Protein AF-A0A2N2FD48-F1 (afdb_monomer_lite)

Structure (mmCIF, N/CA/C/O backbone):
data_AF-A0A2N2FD48-F1
#
_entry.id   AF-A0A2N2FD48-F1
#
loop_
_atom_site.group_PDB
_atom_site.id
_atom_site.type_symbol
_atom_site.label_atom_id
_atom_site.label_alt_id
_atom_site.label_comp_id
_atom_site.label_asym_id
_atom_site.label_entity_id
_atom_site.label_seq_id
_atom_site.pdbx_PDB_ins_code
_atom_site.Cartn_x
_atom_site.Cartn_y
_atom_site.Cartn_z
_atom_site.occupancy
_atom_site.B_iso_or_equiv
_atom_site.auth_seq_id
_atom_site.auth_comp_id
_atom_site.auth_asym_id
_atom_site.auth_atom_id
_atom_site.pdbx_PDB_model_num
ATOM 1 N N . MET A 1 1 ? -10.242 21.743 5.418 1.00 64.94 1 MET A N 1
ATOM 2 C CA . MET A 1 1 ? -9.422 20.655 4.833 1.00 64.94 1 MET A CA 1
ATOM 3 C C . MET A 1 1 ? -8.386 20.174 5.841 1.00 64.94 1 MET A C 1
ATOM 5 O O . MET A 1 1 ? -8.423 18.997 6.150 1.00 64.94 1 MET A O 1
ATOM 9 N N . ALA A 1 2 ? -7.560 21.060 6.417 1.00 71.31 2 ALA A N 1
ATOM 10 C CA . ALA A 1 2 ? -6.633 20.703 7.502 1.00 71.31 2 ALA A CA 1
ATOM 11 C C . ALA A 1 2 ? -7.343 20.111 8.740 1.00 71.31 2 ALA A C 1
ATOM 13 O O . ALA A 1 2 ? -7.027 19.000 9.132 1.00 71.31 2 ALA A O 1
ATOM 14 N N . GLU A 1 3 ? -8.396 20.767 9.244 1.00 75.38 3 GLU A N 1
ATOM 15 C CA . GLU A 1 3 ? -9.153 20.295 10.425 1.00 75.38 3 GLU A CA 1
ATOM 16 C C . GLU A 1 3 ? -9.745 18.884 10.258 1.00 75.38 3 GLU A C 1
ATOM 18 O O . GLU A 1 3 ? -9.770 18.104 11.202 1.00 75.38 3 GLU A O 1
ATOM 23 N N . VAL A 1 4 ? -10.175 18.531 9.041 1.00 80.44 4 VAL A N 1
ATOM 24 C CA . VAL A 1 4 ? -10.718 17.196 8.736 1.00 80.44 4 VAL A CA 1
ATOM 25 C C . VAL A 1 4 ? -9.610 16.143 8.766 1.00 80.44 4 VAL A C 1
ATOM 27 O O . VAL A 1 4 ? -9.827 15.037 9.239 1.00 80.44 4 VAL A O 1
ATOM 30 N N . ILE A 1 5 ? -8.414 16.472 8.271 1.00 82.50 5 ILE A N 1
ATOM 31 C CA . ILE A 1 5 ? -7.270 15.553 8.294 1.00 82.50 5 ILE A CA 1
ATOM 32 C C . ILE A 1 5 ? -6.803 15.323 9.737 1.00 82.50 5 ILE A C 1
ATOM 34 O O . ILE A 1 5 ? -6.589 14.175 10.122 1.00 82.50 5 ILE A O 1
ATOM 38 N N . ASP A 1 6 ? -6.724 16.383 10.542 1.00 86.50 6 ASP A N 1
ATOM 39 C CA . ASP A 1 6 ? -6.329 16.292 11.953 1.00 86.50 6 ASP A CA 1
ATOM 40 C C . ASP A 1 6 ? -7.308 15.432 12.769 1.00 86.50 6 ASP A C 1
ATOM 42 O O . ASP A 1 6 ? -6.893 14.648 13.629 1.00 86.50 6 ASP A O 1
ATOM 46 N N . GLU A 1 7 ? -8.607 15.525 12.472 1.00 88.81 7 GLU A N 1
ATOM 47 C CA . GLU A 1 7 ? -9.637 14.686 13.088 1.00 88.81 7 GLU A CA 1
ATOM 48 C C . GLU A 1 7 ? -9.461 13.204 12.722 1.00 88.81 7 GLU A C 1
ATOM 50 O O . GLU A 1 7 ? -9.471 12.350 13.610 1.00 88.81 7 GLU A O 1
ATOM 55 N N . LEU A 1 8 ? -9.227 12.892 11.441 1.00 88.44 8 LEU A N 1
ATOM 56 C CA . LEU A 1 8 ? -8.998 11.514 10.983 1.00 88.44 8 LEU A CA 1
ATOM 57 C C . LEU A 1 8 ? -7.747 10.889 11.617 1.00 88.44 8 LEU A C 1
ATOM 59 O O . LEU A 1 8 ? -7.757 9.707 11.967 1.00 88.44 8 LEU A O 1
ATOM 63 N N . ILE A 1 9 ? -6.678 11.671 11.782 1.00 88.50 9 ILE A N 1
ATOM 64 C CA . ILE A 1 9 ? -5.443 11.219 12.439 1.00 88.50 9 ILE A CA 1
ATOM 65 C C . ILE A 1 9 ? -5.705 10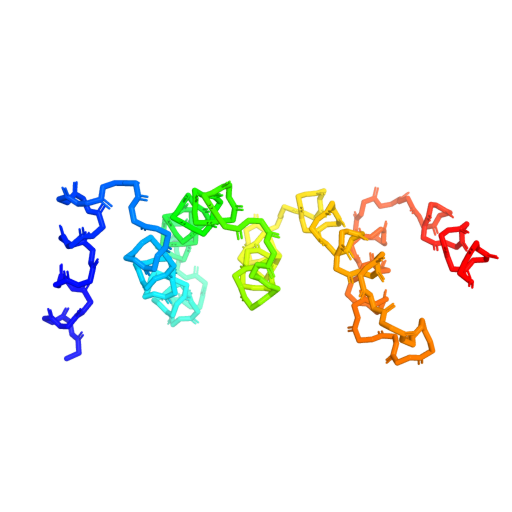.958 13.924 1.00 88.50 9 ILE A C 1
ATOM 67 O O . ILE A 1 9 ? -5.397 9.874 14.423 1.00 88.50 9 ILE A O 1
ATOM 71 N N . SER A 1 10 ? -6.341 11.913 14.609 1.00 91.69 10 SER A N 1
ATOM 72 C CA . SER A 1 10 ? -6.682 11.794 16.033 1.00 91.69 10 SER A CA 1
ATOM 73 C C . SER A 1 10 ? -7.552 10.568 16.313 1.00 91.69 10 SER A C 1
ATOM 75 O O . SER A 1 10 ? -7.392 9.900 17.335 1.00 91.69 10 SER A O 1
ATOM 77 N N . GLU A 1 11 ? -8.477 10.255 15.408 1.00 91.38 11 GLU A N 1
ATOM 78 C CA . GLU A 1 11 ? -9.349 9.091 15.531 1.00 91.38 11 GLU A CA 1
ATOM 79 C C . GLU A 1 11 ? -8.567 7.774 15.431 1.00 91.38 11 GLU A C 1
ATOM 81 O O . GLU A 1 11 ? -8.754 6.876 16.252 1.00 91.38 11 GLU A O 1
ATOM 86 N N . ALA A 1 12 ? -7.621 7.674 14.494 1.00 91.62 12 ALA A N 1
ATOM 87 C CA . ALA A 1 12 ? -6.753 6.503 14.370 1.00 91.62 12 ALA A CA 1
ATOM 88 C C . ALA A 1 12 ? -5.813 6.311 15.578 1.00 91.62 12 ALA A C 1
ATOM 90 O O . ALA A 1 12 ? -5.437 5.178 15.888 1.00 91.62 12 ALA A O 1
ATOM 91 N N . GLU A 1 13 ? -5.425 7.391 16.260 1.00 91.12 13 GLU A N 1
ATOM 92 C CA . GLU A 1 13 ? -4.631 7.329 17.495 1.00 91.12 13 GLU A CA 1
ATOM 93 C C . GLU A 1 13 ? -5.455 6.859 18.696 1.00 91.12 13 GLU A C 1
ATOM 95 O O . GLU A 1 13 ? -4.972 6.060 19.502 1.00 91.12 13 GLU A O 1
ATOM 100 N N . ARG A 1 14 ? -6.710 7.313 18.805 1.00 95.19 14 ARG A N 1
ATOM 101 C CA . ARG A 1 14 ? -7.637 6.881 19.865 1.00 95.19 14 ARG A CA 1
ATOM 102 C C . ARG A 1 14 ? -8.089 5.437 19.683 1.00 95.19 14 ARG A C 1
ATOM 104 O O . ARG A 1 14 ? -8.249 4.727 20.673 1.00 95.19 14 ARG A O 1
ATOM 111 N N . ASN A 1 15 ? -8.262 5.009 18.433 1.00 94.25 15 ASN A N 1
ATOM 112 C CA . ASN A 1 15 ? -8.763 3.689 18.064 1.00 94.25 15 ASN A CA 1
ATOM 113 C C . ASN A 1 15 ? -7.734 2.922 17.215 1.00 94.25 15 ASN A C 1
ATOM 115 O O . ASN A 1 15 ? -7.953 2.661 16.030 1.00 94.25 15 ASN A O 1
ATOM 119 N N . PRO A 1 16 ? -6.595 2.512 17.808 1.00 91.69 16 PRO A N 1
ATOM 120 C CA . PRO A 1 16 ? -5.467 1.970 17.059 1.00 91.69 16 PRO A CA 1
ATOM 121 C C . PRO A 1 16 ? -5.747 0.631 16.366 1.00 91.69 16 PRO A C 1
ATOM 123 O O . PRO A 1 16 ? -4.992 0.269 15.462 1.00 91.69 16 PRO A O 1
ATOM 126 N N . THR A 1 17 ? -6.787 -0.091 16.791 1.00 96.00 17 THR A N 1
ATOM 127 C CA . THR A 1 17 ? -7.219 -1.393 16.261 1.00 96.00 17 THR A CA 1
ATOM 128 C C . THR A 1 17 ? -8.409 -1.295 15.304 1.00 96.00 17 THR A C 1
ATOM 130 O O . THR A 1 17 ? -8.873 -2.323 14.813 1.00 96.00 17 THR A O 1
ATOM 133 N N . ASP A 1 18 ? -8.916 -0.092 15.022 1.00 97.56 18 ASP A N 1
ATOM 134 C CA . ASP A 1 18 ? -9.956 0.106 14.014 1.00 97.56 18 ASP A CA 1
ATOM 135 C C . ASP A 1 18 ? -9.318 0.219 12.621 1.00 97.56 18 ASP A C 1
ATOM 137 O O . ASP A 1 18 ? -8.681 1.219 12.274 1.00 97.56 18 ASP A O 1
ATOM 141 N N . ALA A 1 19 ? -9.517 -0.815 11.799 1.00 97.19 19 ALA A N 1
ATOM 142 C CA . ALA A 1 19 ? -9.012 -0.868 10.430 1.00 97.19 19 ALA A CA 1
ATOM 143 C C . ALA A 1 19 ? -9.496 0.317 9.577 1.00 97.19 19 ALA A C 1
ATOM 145 O O . ALA A 1 19 ? -8.743 0.834 8.751 1.00 97.19 19 ALA A O 1
ATOM 146 N N . LYS A 1 20 ? -10.738 0.775 9.778 1.00 97.12 20 LYS A N 1
ATOM 147 C CA . LYS A 1 20 ? -11.322 1.879 9.011 1.00 97.12 20 LYS A CA 1
ATOM 148 C C . LYS A 1 20 ? -10.685 3.208 9.397 1.00 97.12 20 LYS A C 1
ATOM 150 O O . LYS A 1 20 ? -10.307 3.963 8.502 1.00 97.12 20 LYS A O 1
ATOM 155 N N . ALA A 1 21 ? -10.529 3.476 10.694 1.00 96.56 21 ALA A N 1
ATOM 156 C CA . ALA A 1 21 ? -9.860 4.687 11.172 1.00 96.56 21 ALA A CA 1
ATOM 157 C C . ALA A 1 21 ? -8.407 4.738 10.672 1.00 96.56 21 ALA A C 1
ATOM 159 O O . ALA A 1 21 ? -7.962 5.744 10.115 1.00 96.56 21 ALA A O 1
ATOM 160 N N . ARG A 1 22 ? -7.690 3.608 10.761 1.00 97.75 22 ARG A N 1
ATOM 161 C CA . ARG A 1 22 ? -6.331 3.458 10.219 1.00 97.75 22 ARG A CA 1
ATOM 162 C C . ARG A 1 22 ? -6.274 3.725 8.718 1.00 97.75 22 ARG A C 1
ATOM 164 O O . ARG A 1 22 ? -5.457 4.535 8.286 1.00 97.75 22 ARG A O 1
ATOM 171 N N . LYS A 1 23 ? -7.181 3.129 7.939 1.00 97.94 23 LYS A N 1
ATOM 172 C CA . LYS A 1 23 ? -7.292 3.375 6.496 1.00 97.94 23 LYS A CA 1
ATOM 173 C C . LYS A 1 23 ? -7.493 4.859 6.198 1.00 97.94 23 LYS A C 1
ATOM 175 O O . LYS A 1 23 ? -6.795 5.408 5.354 1.00 97.94 23 LYS A O 1
ATOM 180 N N . GLN A 1 24 ? -8.420 5.523 6.886 1.00 96.94 24 GLN A N 1
ATOM 181 C CA . GLN A 1 24 ? -8.722 6.937 6.646 1.00 96.94 24 GLN A CA 1
ATOM 182 C C . GLN A 1 24 ? -7.533 7.853 6.955 1.00 96.94 24 GLN A C 1
ATOM 184 O O . GLN A 1 24 ? -7.213 8.714 6.136 1.00 96.94 24 GLN A O 1
ATOM 189 N N . ALA A 1 25 ? -6.843 7.637 8.079 1.00 97.25 25 ALA A N 1
ATOM 190 C CA . ALA A 1 25 ? -5.625 8.377 8.409 1.00 97.25 25 ALA A CA 1
ATOM 191 C C . ALA A 1 25 ? -4.517 8.143 7.368 1.00 97.25 25 ALA A C 1
ATOM 193 O O . ALA A 1 25 ? -3.897 9.093 6.889 1.00 97.25 25 ALA A O 1
ATOM 194 N N . GLY A 1 26 ? -4.316 6.890 6.953 1.00 97.62 26 GLY A N 1
ATOM 195 C CA . GLY A 1 26 ? -3.350 6.537 5.915 1.00 97.62 26 GLY A CA 1
ATOM 196 C C . GLY A 1 26 ? -3.639 7.218 4.576 1.00 97.62 26 GLY A C 1
ATOM 197 O O . GLY A 1 26 ? -2.748 7.812 3.971 1.00 97.62 26 GLY A O 1
ATOM 198 N N . MET A 1 27 ? -4.905 7.230 4.156 1.00 97.62 27 MET A N 1
ATOM 199 C CA . MET A 1 27 ? -5.347 7.933 2.948 1.00 97.62 27 MET A CA 1
ATOM 200 C C . MET A 1 27 ? -5.163 9.451 3.043 1.00 97.62 27 MET A C 1
ATOM 202 O O . MET A 1 27 ? -4.781 10.083 2.056 1.00 97.62 27 MET A O 1
ATOM 206 N N . ALA A 1 28 ? -5.397 10.044 4.216 1.00 96.12 28 ALA A N 1
ATOM 207 C CA . ALA A 1 28 ? -5.180 11.470 4.437 1.00 96.12 28 ALA A CA 1
ATOM 208 C C . ALA A 1 28 ? -3.695 11.845 4.295 1.00 96.12 28 ALA A C 1
ATOM 210 O O . ALA A 1 28 ? -3.358 12.796 3.588 1.00 96.12 28 ALA A O 1
ATOM 211 N N . TYR A 1 29 ? -2.796 11.059 4.891 1.00 97.00 29 TYR A N 1
ATOM 212 C CA . TYR A 1 29 ? -1.357 11.257 4.726 1.00 97.00 29 TYR A CA 1
ATOM 213 C C . TYR A 1 29 ? -0.886 11.016 3.290 1.00 97.00 29 TYR A C 1
ATOM 215 O O . TYR A 1 29 ? -0.057 11.777 2.792 1.00 97.00 29 TYR A O 1
ATOM 223 N N . LEU A 1 30 ? -1.434 10.016 2.594 1.00 96.69 30 LEU A N 1
ATOM 224 C CA . LEU A 1 30 ? -1.095 9.752 1.194 1.00 96.69 30 LEU A CA 1
ATOM 225 C C . LEU A 1 30 ? -1.494 10.930 0.301 1.00 96.69 30 LEU A C 1
ATOM 227 O O . LEU A 1 30 ? -0.721 11.348 -0.561 1.00 96.69 30 LEU A O 1
ATOM 231 N N . PHE A 1 31 ? -2.674 11.505 0.536 1.00 95.19 31 PHE A N 1
ATOM 232 C CA . PHE A 1 31 ? -3.115 12.719 -0.144 1.00 95.19 31 PHE A CA 1
ATOM 233 C C . PHE A 1 31 ? -2.134 13.878 0.076 1.00 95.19 31 PHE A C 1
ATOM 235 O O . PHE A 1 31 ? -1.700 14.494 -0.898 1.00 95.19 31 PHE A O 1
ATOM 242 N N . LEU A 1 32 ? -1.726 14.132 1.325 1.00 94.75 32 LEU A N 1
ATOM 243 C CA . LEU A 1 32 ? -0.731 15.163 1.634 1.00 94.75 32 LEU A CA 1
ATOM 244 C C . LEU A 1 32 ? 0.603 14.887 0.935 1.00 94.75 32 LEU A C 1
ATOM 246 O O . LEU A 1 32 ? 1.168 15.789 0.323 1.00 94.75 32 LEU A O 1
ATOM 250 N N . ALA A 1 33 ? 1.084 13.643 0.960 1.00 95.19 33 ALA A N 1
ATOM 251 C CA . ALA A 1 33 ? 2.337 13.260 0.320 1.00 95.19 33 ALA A CA 1
ATOM 252 C C . ALA A 1 33 ? 2.330 13.559 -1.189 1.00 95.19 33 ALA A C 1
ATOM 254 O O . ALA A 1 33 ? 3.308 14.094 -1.711 1.00 95.19 33 ALA A O 1
ATOM 255 N N . ARG A 1 34 ? 1.216 13.292 -1.885 1.00 94.38 34 ARG A N 1
ATOM 256 C CA . ARG A 1 34 ? 1.068 13.592 -3.322 1.00 94.38 34 ARG A CA 1
ATOM 257 C C . ARG A 1 34 ? 1.092 15.087 -3.634 1.00 94.38 34 ARG A C 1
ATOM 259 O O . ARG A 1 34 ? 1.538 15.466 -4.710 1.00 94.38 34 ARG A O 1
ATOM 266 N N . GLN A 1 35 ? 0.637 15.932 -2.710 1.00 94.94 35 GLN A N 1
ATOM 267 C CA . GLN A 1 35 ? 0.662 17.388 -2.886 1.00 94.94 35 GLN A CA 1
ATOM 268 C C . GLN A 1 35 ? 2.050 18.002 -2.697 1.00 94.94 35 GLN A C 1
ATOM 270 O O . GLN A 1 35 ? 2.258 19.156 -3.059 1.00 94.94 35 GLN A O 1
ATOM 275 N N . MET A 1 36 ? 2.991 17.267 -2.103 1.00 90.44 36 MET A N 1
ATOM 276 C CA . MET A 1 36 ? 4.291 17.814 -1.724 1.00 90.44 36 MET A CA 1
ATOM 277 C C . MET A 1 36 ? 5.317 17.851 -2.864 1.00 90.44 36 MET A C 1
ATOM 279 O O . MET A 1 36 ? 6.417 18.331 -2.618 1.00 90.44 36 MET A O 1
ATOM 283 N N . GLU A 1 37 ? 4.995 17.398 -4.085 1.00 86.88 37 GLU A N 1
ATOM 284 C CA . GLU A 1 37 ? 5.939 17.326 -5.221 1.00 86.88 37 GLU A CA 1
ATOM 285 C C . GLU A 1 37 ? 7.336 16.868 -4.749 1.00 86.88 37 GLU A C 1
ATOM 287 O O . GLU A 1 37 ? 7.420 15.847 -4.073 1.00 86.88 37 GLU A O 1
ATOM 292 N N . ASP A 1 38 ? 8.419 17.600 -5.026 1.00 87.50 38 ASP A N 1
ATOM 293 C CA . ASP A 1 38 ? 9.791 17.255 -4.609 1.00 87.50 38 ASP A CA 1
ATOM 294 C C . ASP A 1 38 ? 10.190 17.750 -3.207 1.00 87.50 38 ASP A C 1
ATOM 296 O O . ASP A 1 38 ? 11.356 17.668 -2.810 1.00 87.50 38 ASP A O 1
ATOM 300 N N . ASN A 1 39 ? 9.239 18.244 -2.414 1.00 93.81 39 ASN A N 1
ATOM 301 C CA . ASN A 1 39 ? 9.495 18.646 -1.037 1.00 93.81 39 ASN A CA 1
ATOM 302 C C . ASN A 1 39 ? 9.847 17.414 -0.175 1.00 93.81 39 ASN A C 1
ATOM 304 O O . ASN A 1 39 ? 9.107 16.426 -0.192 1.00 93.81 39 ASN A O 1
ATOM 308 N N . PRO A 1 40 ? 10.910 17.464 0.654 1.00 91.81 40 PRO A N 1
ATOM 309 C CA . PRO A 1 40 ? 11.253 16.388 1.589 1.00 91.81 40 PRO A CA 1
ATOM 310 C C . PRO A 1 40 ? 10.101 15.938 2.505 1.00 91.81 40 PRO A C 1
ATOM 312 O O . PRO A 1 40 ? 10.058 14.776 2.912 1.00 91.81 40 PRO A O 1
ATOM 315 N N . ALA A 1 41 ? 9.131 16.816 2.786 1.00 92.94 41 ALA A N 1
ATOM 316 C CA . ALA A 1 41 ? 7.911 16.483 3.520 1.00 92.94 41 ALA A CA 1
ATOM 317 C C . ALA A 1 41 ? 7.092 15.359 2.857 1.00 92.94 41 ALA A C 1
ATOM 319 O O . ALA A 1 41 ? 6.404 14.622 3.563 1.00 92.94 41 ALA A O 1
ATOM 320 N N . ARG A 1 42 ? 7.218 15.159 1.532 1.00 94.81 42 ARG A N 1
ATOM 321 C CA . ARG A 1 42 ? 6.643 14.011 0.808 1.00 94.81 42 ARG A CA 1
ATOM 322 C C . ARG A 1 42 ? 7.030 12.689 1.463 1.00 94.81 42 ARG A C 1
ATOM 324 O O . ARG A 1 42 ? 6.177 11.825 1.624 1.00 94.81 42 ARG A O 1
ATOM 331 N N . ILE A 1 43 ? 8.295 12.537 1.861 1.00 94.06 43 ILE A N 1
ATOM 332 C CA . ILE A 1 43 ? 8.803 11.299 2.471 1.00 94.06 43 ILE A CA 1
ATOM 333 C C . ILE A 1 43 ? 8.196 11.106 3.861 1.00 94.06 43 ILE A C 1
ATOM 335 O O . ILE A 1 43 ? 7.793 9.997 4.203 1.00 94.06 43 ILE A O 1
ATOM 339 N N . VAL A 1 44 ? 8.078 12.181 4.645 1.00 95.62 44 VAL A N 1
ATOM 340 C CA . VAL A 1 44 ? 7.479 12.132 5.987 1.00 95.62 44 VAL A CA 1
ATOM 341 C C . VAL A 1 44 ? 6.013 11.715 5.900 1.00 95.62 44 VAL A C 1
ATOM 343 O O . VAL A 1 44 ? 5.624 10.723 6.512 1.00 95.62 44 VAL A O 1
ATOM 346 N N . PHE A 1 45 ? 5.211 12.410 5.091 1.00 96.50 45 PHE A N 1
ATOM 347 C CA . PHE A 1 45 ? 3.801 12.060 4.917 1.00 96.50 45 PHE A CA 1
ATOM 348 C C . PHE A 1 45 ? 3.626 10.685 4.273 1.00 96.50 45 PHE A C 1
ATOM 350 O O . PHE A 1 45 ? 2.779 9.921 4.717 1.00 96.50 45 PHE A O 1
ATOM 357 N N . GLY A 1 46 ? 4.457 10.324 3.292 1.00 96.94 46 GLY A N 1
ATOM 358 C CA . GLY A 1 46 ? 4.434 8.993 2.687 1.00 96.94 46 GLY A CA 1
ATOM 359 C C . GLY A 1 46 ? 4.717 7.889 3.707 1.00 96.94 46 GLY A C 1
ATOM 360 O O . GLY A 1 46 ? 4.018 6.885 3.725 1.00 96.94 46 GLY A O 1
ATOM 361 N N . THR A 1 47 ? 5.674 8.094 4.614 1.00 97.56 47 THR A N 1
ATOM 362 C CA . THR A 1 47 ? 6.003 7.122 5.674 1.00 97.56 47 THR A CA 1
ATOM 363 C C . THR A 1 47 ? 4.857 6.972 6.674 1.00 97.56 47 THR A C 1
ATOM 365 O O . THR A 1 47 ? 4.542 5.862 7.096 1.00 97.56 47 THR A O 1
ATOM 368 N N . MET A 1 48 ? 4.191 8.076 7.026 1.00 97.69 48 MET A N 1
ATOM 369 C CA . MET A 1 48 ? 3.000 8.028 7.881 1.00 97.69 48 MET A CA 1
ATOM 370 C C . MET A 1 48 ? 1.833 7.325 7.181 1.00 97.69 48 MET A C 1
ATOM 372 O O . MET A 1 48 ? 1.160 6.493 7.789 1.00 97.69 48 MET A O 1
ATOM 376 N N . ALA A 1 49 ? 1.618 7.604 5.894 1.00 98.06 49 ALA A N 1
ATOM 377 C CA . ALA A 1 49 ? 0.626 6.902 5.089 1.00 98.06 49 ALA A CA 1
ATOM 378 C C . ALA A 1 49 ? 0.888 5.392 5.075 1.00 98.06 49 ALA A C 1
ATOM 380 O O . ALA A 1 49 ? -0.027 4.617 5.351 1.00 98.06 49 ALA A O 1
ATOM 381 N N . ASP A 1 50 ? 2.141 4.993 4.833 1.00 98.25 50 ASP A N 1
ATOM 382 C CA . ASP A 1 50 ? 2.566 3.594 4.804 1.00 98.25 50 ASP A CA 1
ATOM 383 C C . ASP A 1 50 ? 2.265 2.910 6.136 1.00 98.25 50 ASP A C 1
ATOM 385 O O . ASP A 1 50 ? 1.576 1.898 6.150 1.00 98.25 50 ASP A O 1
ATOM 389 N N . PHE A 1 51 ? 2.674 3.509 7.258 1.00 97.81 51 PHE A N 1
ATOM 390 C CA . PHE A 1 51 ? 2.416 2.965 8.591 1.00 97.81 51 PHE A CA 1
ATOM 391 C C . PHE A 1 51 ? 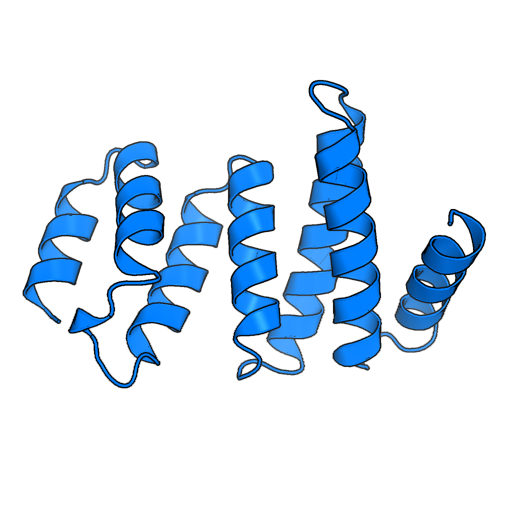0.922 2.720 8.851 1.00 97.81 51 PHE A C 1
ATOM 393 O O . PHE A 1 51 ? 0.524 1.637 9.281 1.00 97.81 51 PHE A O 1
ATOM 400 N N . HIS A 1 52 ? 0.075 3.717 8.589 1.00 98.19 52 HIS A N 1
ATOM 401 C CA . HIS A 1 52 ? -1.358 3.598 8.858 1.00 98.19 52 HIS A CA 1
ATOM 402 C C . HIS A 1 52 ? -2.051 2.596 7.922 1.00 98.19 52 HIS A C 1
ATOM 404 O O . HIS A 1 52 ? -2.904 1.832 8.382 1.00 98.19 52 HIS A O 1
ATOM 410 N N . LEU A 1 53 ? -1.684 2.569 6.637 1.00 98.56 53 LEU A N 1
ATOM 411 C CA . LEU A 1 53 ? -2.235 1.625 5.660 1.00 98.56 53 LEU A CA 1
ATOM 412 C C . LEU A 1 53 ? -1.753 0.190 5.905 1.00 98.56 53 LEU A C 1
ATOM 414 O O . LEU A 1 53 ? -2.537 -0.739 5.740 1.00 98.56 53 LEU A O 1
ATOM 418 N N . ASP A 1 54 ? -0.511 0.003 6.351 1.00 98.25 54 ASP A N 1
ATOM 419 C CA . ASP A 1 54 ? 0.054 -1.304 6.708 1.00 98.25 54 ASP A CA 1
ATOM 420 C C . ASP A 1 54 ? -0.687 -1.914 7.906 1.00 98.25 54 ASP A C 1
ATOM 422 O O . ASP A 1 54 ? -1.149 -3.054 7.851 1.00 98.25 54 ASP A O 1
ATOM 426 N N . VAL A 1 55 ? -0.930 -1.111 8.949 1.00 97.94 55 VAL A N 1
ATOM 427 C CA . VAL A 1 55 ? -1.750 -1.530 10.096 1.00 97.94 55 VAL A CA 1
ATOM 428 C C . VAL A 1 55 ? -3.192 -1.820 9.667 1.00 97.94 55 VAL A C 1
ATOM 430 O O . VAL A 1 55 ? -3.765 -2.823 10.092 1.00 97.94 55 VAL A O 1
ATOM 433 N N . ALA A 1 56 ? -3.790 -0.986 8.810 1.00 98.38 56 ALA A N 1
ATOM 434 C CA . ALA A 1 56 ? -5.139 -1.227 8.293 1.00 98.38 56 ALA A CA 1
ATOM 435 C C . ALA A 1 56 ? -5.227 -2.544 7.502 1.00 98.38 56 ALA A C 1
ATOM 437 O O . ALA A 1 56 ? -6.163 -3.316 7.712 1.00 98.38 56 ALA A O 1
ATOM 438 N N . ALA A 1 57 ? -4.237 -2.826 6.649 1.00 98.19 57 ALA A N 1
ATOM 439 C CA . ALA A 1 57 ? -4.134 -4.069 5.891 1.00 98.19 57 ALA A CA 1
ATOM 440 C C . ALA A 1 57 ? -3.931 -5.284 6.807 1.00 98.19 57 ALA A C 1
ATOM 442 O O . ALA A 1 57 ? -4.500 -6.342 6.557 1.00 98.19 57 ALA A O 1
ATOM 443 N N . HIS A 1 58 ? -3.176 -5.143 7.898 1.00 97.94 58 HIS A N 1
ATOM 444 C CA . HIS A 1 58 ? -3.033 -6.212 8.885 1.00 97.94 58 HIS A CA 1
ATOM 445 C C . HIS A 1 58 ? -4.355 -6.514 9.610 1.00 97.94 58 HIS A C 1
ATOM 447 O O . HIS A 1 58 ? -4.703 -7.676 9.816 1.00 97.94 58 HIS A O 1
ATOM 453 N N . LEU A 1 59 ? -5.105 -5.473 9.983 1.00 97.88 59 LEU A N 1
ATOM 454 C CA . LEU A 1 59 ? -6.387 -5.603 10.683 1.00 97.88 59 LEU A CA 1
ATOM 455 C C . LEU A 1 59 ? -7.515 -6.107 9.770 1.00 97.88 59 LEU A C 1
ATOM 457 O O . LEU A 1 59 ? -8.411 -6.809 10.237 1.00 97.88 59 LEU A O 1
ATOM 461 N N . ASN A 1 60 ? -7.486 -5.757 8.482 1.00 97.81 60 ASN A N 1
ATOM 462 C CA . ASN A 1 60 ? -8.444 -6.219 7.483 1.00 97.81 60 ASN A CA 1
ATOM 463 C C . ASN A 1 60 ? -7.739 -6.615 6.171 1.00 97.81 60 ASN A C 1
ATOM 465 O O . ASN A 1 60 ? -7.731 -5.841 5.208 1.00 97.81 60 ASN A O 1
ATOM 469 N N . PRO A 1 61 ? -7.177 -7.834 6.096 1.00 96.75 61 PRO A N 1
ATOM 470 C CA . PRO A 1 61 ? -6.342 -8.244 4.971 1.00 96.75 61 PRO A CA 1
ATOM 471 C C . PRO A 1 61 ? -7.108 -8.428 3.665 1.00 96.75 61 PRO A C 1
ATOM 473 O O . PRO A 1 61 ? -6.464 -8.506 2.625 1.00 96.75 61 PRO A O 1
ATOM 476 N N . TYR A 1 62 ? -8.441 -8.501 3.685 1.00 96.06 62 TYR A N 1
ATOM 477 C CA . TYR A 1 62 ? -9.282 -8.689 2.495 1.00 96.06 62 TYR A CA 1
ATOM 478 C C . TYR A 1 62 ? -9.786 -7.369 1.885 1.00 96.06 62 TYR A C 1
ATOM 480 O O . TYR A 1 62 ? -10.553 -7.387 0.927 1.00 96.06 62 TYR A O 1
ATOM 488 N N . ASP A 1 63 ? -9.381 -6.219 2.432 1.00 97.44 63 ASP A N 1
ATOM 489 C CA . ASP A 1 63 ? -9.708 -4.908 1.868 1.00 97.44 63 ASP A CA 1
ATOM 490 C C . ASP A 1 63 ? -8.719 -4.530 0.761 1.00 97.44 63 ASP A C 1
ATOM 492 O O . ASP A 1 63 ? -7.716 -3.849 0.996 1.00 97.44 63 ASP A O 1
ATOM 496 N N . ASP A 1 64 ? -9.024 -4.963 -0.460 1.00 95.81 64 ASP A N 1
ATOM 497 C CA . ASP A 1 64 ? -8.174 -4.721 -1.626 1.00 95.81 64 ASP A CA 1
ATOM 498 C C . ASP A 1 64 ? -7.940 -3.224 -1.878 1.00 95.81 64 ASP A C 1
ATOM 500 O O . ASP A 1 64 ? -6.838 -2.841 -2.249 1.00 95.81 64 ASP A O 1
ATOM 504 N N . ALA A 1 65 ? -8.897 -2.342 -1.570 1.00 96.62 65 ALA A N 1
ATOM 505 C CA . ALA A 1 65 ? -8.697 -0.897 -1.718 1.00 96.62 65 ALA A 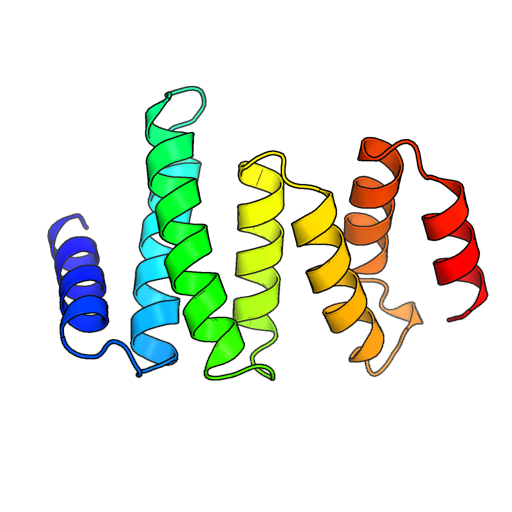CA 1
ATOM 506 C C . ALA A 1 65 ? -7.637 -0.338 -0.745 1.00 96.62 65 ALA A C 1
ATOM 508 O O . ALA A 1 65 ? -6.933 0.626 -1.065 1.00 96.62 65 ALA A O 1
ATOM 509 N N . THR A 1 66 ? -7.507 -0.930 0.447 1.00 98.31 66 THR A N 1
ATOM 510 C CA . THR A 1 66 ? -6.414 -0.594 1.376 1.00 98.31 66 THR A CA 1
ATOM 511 C C . THR A 1 66 ? -5.080 -1.113 0.850 1.00 98.31 66 THR A C 1
ATOM 513 O O . THR A 1 66 ? -4.099 -0.371 0.871 1.00 98.31 66 THR A O 1
ATOM 516 N N . LEU A 1 67 ? -5.046 -2.341 0.324 1.00 98.12 67 LEU A N 1
ATOM 517 C CA . LEU A 1 67 ? -3.843 -2.914 -0.289 1.00 98.12 67 LEU A CA 1
ATOM 518 C C . LEU A 1 67 ? -3.386 -2.115 -1.519 1.00 98.12 67 LEU A C 1
ATOM 520 O O . LEU A 1 67 ? -2.205 -1.802 -1.633 1.00 98.12 67 LEU A O 1
ATOM 524 N N . GLU A 1 68 ? -4.302 -1.706 -2.396 1.00 97.06 68 GLU A N 1
ATOM 525 C CA . GLU A 1 68 ? -4.007 -0.833 -3.540 1.00 97.06 68 GLU A CA 1
ATOM 526 C C . GLU A 1 68 ? -3.321 0.463 -3.082 1.00 97.06 68 GLU A C 1
ATOM 528 O O . GLU A 1 68 ? -2.271 0.846 -3.601 1.00 97.06 68 GLU A O 1
ATOM 533 N N . SER A 1 69 ? -3.877 1.105 -2.052 1.00 98.19 69 SER A N 1
ATOM 534 C CA . SER A 1 69 ? -3.336 2.356 -1.509 1.00 98.19 69 SER A CA 1
ATOM 535 C C . SER A 1 69 ? -1.971 2.153 -0.840 1.00 98.19 69 SER A C 1
ATOM 537 O O . SER A 1 69 ? -1.091 3.014 -0.938 1.00 98.19 69 SER A O 1
ATOM 539 N N . LEU A 1 70 ? -1.764 1.013 -0.173 1.00 98.38 70 LEU A N 1
ATOM 540 C CA . LEU A 1 70 ? -0.485 0.638 0.437 1.00 98.38 70 LEU A CA 1
ATOM 541 C C . LEU A 1 70 ? 0.596 0.389 -0.626 1.00 98.38 70 LEU A C 1
ATOM 543 O O . LEU A 1 70 ? 1.729 0.857 -0.478 1.00 98.38 70 LEU A O 1
ATOM 547 N N . ALA A 1 71 ? 0.248 -0.300 -1.715 1.00 97.56 71 ALA A N 1
ATOM 548 C CA . ALA A 1 71 ? 1.152 -0.529 -2.837 1.00 97.56 71 ALA A CA 1
ATOM 549 C C . ALA A 1 71 ? 1.548 0.796 -3.504 1.00 97.56 71 ALA A C 1
ATOM 551 O O . ALA A 1 71 ? 2.732 1.039 -3.740 1.00 97.56 71 ALA A O 1
ATOM 552 N N . GLU A 1 72 ? 0.587 1.694 -3.737 1.00 95.62 72 GLU A N 1
ATOM 553 C CA . GLU A 1 72 ? 0.860 3.024 -4.287 1.00 95.62 72 GLU A CA 1
ATOM 554 C C . GLU A 1 72 ? 1.770 3.851 -3.369 1.00 95.62 72 GLU A C 1
ATOM 556 O O . GLU A 1 72 ? 2.729 4.476 -3.830 1.00 95.62 72 GLU A O 1
ATOM 561 N N . THR A 1 73 ? 1.521 3.811 -2.060 1.00 97.50 73 THR A N 1
ATOM 562 C CA . THR A 1 73 ? 2.372 4.487 -1.071 1.00 97.50 73 THR A CA 1
ATOM 563 C C . THR A 1 73 ? 3.796 3.929 -1.089 1.00 97.50 73 THR A C 1
ATOM 565 O O . THR A 1 73 ? 4.764 4.688 -1.068 1.00 97.50 73 THR A O 1
ATOM 568 N N . SER A 1 74 ? 3.940 2.609 -1.214 1.00 97.25 74 SER A N 1
ATOM 569 C CA . SER A 1 74 ? 5.246 1.952 -1.329 1.00 97.25 74 SER A CA 1
ATOM 570 C C . SER A 1 74 ? 6.001 2.388 -2.591 1.00 97.25 74 SER A C 1
ATOM 572 O O . SER A 1 74 ? 7.208 2.620 -2.533 1.00 97.25 74 SER A O 1
ATOM 574 N N . ILE A 1 75 ? 5.309 2.568 -3.724 1.00 95.19 75 ILE A N 1
ATOM 575 C CA . ILE A 1 75 ? 5.910 3.126 -4.950 1.00 95.19 75 ILE A CA 1
ATOM 576 C C . ILE A 1 75 ? 6.367 4.570 -4.732 1.00 95.19 75 ILE A C 1
ATOM 578 O O . ILE A 1 75 ? 7.494 4.910 -5.098 1.00 95.19 75 ILE A O 1
ATOM 582 N N . LEU A 1 76 ? 5.535 5.403 -4.097 1.00 93.31 76 LEU A N 1
ATOM 583 C CA . LEU A 1 76 ? 5.870 6.796 -3.782 1.00 93.31 76 LEU A CA 1
ATOM 584 C C . LEU A 1 76 ? 7.137 6.906 -2.917 1.00 93.31 76 LEU A C 1
ATOM 586 O O . LEU A 1 76 ? 7.933 7.829 -3.087 1.00 93.31 76 LEU A O 1
ATOM 590 N N . LEU A 1 77 ? 7.337 5.945 -2.013 1.00 94.00 77 LEU A N 1
ATOM 591 C CA . LEU A 1 77 ? 8.503 5.846 -1.135 1.00 94.00 77 LEU A CA 1
ATOM 592 C C . LEU A 1 77 ? 9.711 5.145 -1.770 1.00 94.00 77 LEU A C 1
ATOM 594 O O . LEU A 1 77 ? 10.697 4.894 -1.081 1.00 94.00 77 LEU A O 1
ATOM 598 N N . MET A 1 78 ? 9.657 4.824 -3.067 1.00 93.62 78 MET A N 1
ATOM 599 C CA . MET A 1 78 ? 10.702 4.066 -3.763 1.00 93.62 78 MET A CA 1
ATOM 600 C C . MET A 1 78 ? 11.018 2.725 -3.075 1.00 93.62 78 MET A C 1
ATOM 602 O O . MET A 1 78 ? 12.170 2.293 -3.032 1.00 93.62 78 MET A O 1
ATOM 606 N N . ALA A 1 79 ? 9.986 2.047 -2.564 1.00 94.69 79 ALA A N 1
ATOM 607 C CA . ALA A 1 79 ? 10.060 0.737 -1.920 1.00 94.69 79 ALA A CA 1
ATOM 608 C C . ALA A 1 79 ? 9.439 -0.370 -2.809 1.00 94.69 79 ALA A C 1
ATOM 610 O O . ALA A 1 79 ? 8.428 -0.978 -2.438 1.00 94.69 79 ALA A O 1
ATOM 611 N N . PRO A 1 80 ? 10.027 -0.676 -3.986 1.00 93.88 80 PRO A N 1
ATOM 612 C CA . PRO A 1 80 ? 9.444 -1.602 -4.961 1.00 93.88 80 PRO A CA 1
ATOM 613 C C . PRO A 1 80 ? 9.298 -3.038 -4.447 1.00 93.88 80 PRO A C 1
ATOM 615 O O . PRO A 1 80 ? 8.390 -3.734 -4.880 1.00 93.88 80 PRO A O 1
ATOM 618 N N . HIS A 1 81 ? 10.132 -3.488 -3.501 1.00 93.88 81 HIS A N 1
ATOM 619 C CA . HIS A 1 81 ? 9.966 -4.806 -2.876 1.00 93.88 81 HIS A CA 1
ATOM 620 C C . HIS A 1 81 ? 8.642 -4.921 -2.116 1.00 93.88 81 HIS A C 1
ATOM 622 O O . HIS A 1 81 ? 7.931 -5.907 -2.273 1.00 93.88 81 HIS A O 1
ATOM 628 N N . LYS A 1 82 ? 8.301 -3.906 -1.310 1.00 95.75 82 LYS A N 1
ATOM 629 C CA . LYS A 1 82 ? 7.054 -3.895 -0.538 1.00 95.75 82 LYS A CA 1
ATOM 630 C C . LYS A 1 82 ? 5.850 -3.793 -1.473 1.00 95.75 82 LYS A C 1
ATOM 632 O O . LYS A 1 82 ? 4.906 -4.563 -1.330 1.00 95.75 82 LYS A O 1
ATOM 637 N N . ALA A 1 83 ? 5.926 -2.909 -2.472 1.00 96.69 83 ALA A N 1
ATOM 638 C CA . ALA A 1 83 ? 4.891 -2.783 -3.494 1.00 96.69 83 ALA A CA 1
ATOM 639 C C . ALA A 1 83 ? 4.655 -4.107 -4.243 1.00 96.69 83 ALA A C 1
ATOM 641 O O . ALA A 1 83 ? 3.507 -4.515 -4.397 1.00 96.69 83 ALA A O 1
ATOM 642 N N . ALA A 1 84 ? 5.725 -4.806 -4.649 1.00 94.56 84 ALA A N 1
ATOM 643 C CA . ALA A 1 84 ? 5.632 -6.095 -5.332 1.00 94.56 84 ALA A CA 1
ATOM 644 C C . ALA A 1 84 ? 4.876 -7.136 -4.496 1.00 94.56 84 ALA A C 1
ATOM 646 O O . ALA A 1 84 ? 3.927 -7.720 -5.002 1.00 94.56 84 ALA A O 1
ATOM 647 N N . THR A 1 85 ? 5.212 -7.309 -3.213 1.00 94.88 85 THR A N 1
ATOM 648 C CA . THR A 1 85 ? 4.518 -8.260 -2.322 1.00 94.88 85 THR A CA 1
ATOM 649 C C . THR A 1 85 ? 3.014 -7.981 -2.222 1.00 94.88 85 THR A C 1
ATOM 651 O O . THR A 1 85 ? 2.187 -8.898 -2.199 1.00 94.88 85 THR A O 1
ATOM 654 N N . VAL A 1 86 ? 2.635 -6.702 -2.166 1.00 96.81 86 VAL A N 1
ATOM 655 C CA . VAL A 1 86 ? 1.221 -6.313 -2.114 1.00 96.81 86 VAL A CA 1
ATOM 656 C C . VAL A 1 86 ? 0.532 -6.589 -3.452 1.00 96.81 86 VAL A C 1
ATOM 658 O O . VAL A 1 86 ? -0.559 -7.156 -3.466 1.00 96.81 86 VAL A O 1
ATOM 661 N N . TYR A 1 87 ? 1.170 -6.262 -4.580 1.00 95.12 87 TYR A N 1
ATOM 662 C CA . TYR A 1 87 ? 0.612 -6.559 -5.899 1.00 95.12 87 TYR A CA 1
ATOM 663 C C . TYR A 1 87 ? 0.517 -8.063 -6.185 1.00 95.12 87 TYR A C 1
ATOM 665 O O . TYR A 1 87 ? -0.487 -8.482 -6.748 1.00 95.12 87 TYR A O 1
ATOM 673 N N . GLU A 1 88 ? 1.478 -8.885 -5.756 1.00 92.62 88 GLU A N 1
ATOM 674 C CA . GLU A 1 88 ? 1.389 -10.355 -5.820 1.00 92.62 88 GLU A CA 1
ATOM 675 C C . GLU A 1 88 ? 0.123 -10.853 -5.102 1.00 92.62 88 GLU A C 1
ATOM 677 O O . GLU A 1 88 ? -0.635 -11.657 -5.646 1.00 92.62 88 GLU A O 1
ATOM 682 N N . THR A 1 89 ? -0.155 -10.312 -3.909 1.00 94.06 89 THR A N 1
ATOM 683 C CA . THR A 1 89 ? -1.371 -10.631 -3.143 1.00 94.06 89 THR A CA 1
ATOM 684 C C . THR A 1 89 ? -2.638 -10.223 -3.893 1.00 94.06 89 THR A C 1
ATOM 686 O O . THR A 1 89 ? -3.608 -10.978 -3.920 1.00 94.06 89 THR A O 1
ATOM 689 N N . LEU A 1 90 ? -2.640 -9.032 -4.494 1.00 93.69 90 LEU A N 1
ATOM 690 C CA . LEU A 1 90 ? -3.779 -8.514 -5.244 1.00 93.69 90 LEU A CA 1
ATOM 691 C C . LEU A 1 90 ? -4.035 -9.306 -6.533 1.00 93.69 90 LEU A C 1
ATOM 693 O O . LEU A 1 90 ? -5.190 -9.605 -6.820 1.00 93.69 90 LEU A O 1
ATOM 697 N N . VAL A 1 91 ? -2.993 -9.694 -7.281 1.00 92.06 91 VAL A N 1
ATOM 698 C CA . VAL A 1 91 ? -3.129 -10.556 -8.470 1.00 92.06 91 VAL A CA 1
ATOM 699 C C . VAL A 1 91 ? -3.703 -11.916 -8.087 1.00 92.06 91 VAL A C 1
ATOM 701 O O . VAL A 1 91 ? -4.665 -12.357 -8.704 1.00 92.06 91 VAL A O 1
ATOM 704 N N . ALA A 1 92 ? -3.187 -12.548 -7.027 1.00 89.69 92 ALA A N 1
ATOM 705 C CA . ALA A 1 92 ? -3.657 -13.863 -6.578 1.00 89.69 92 ALA A CA 1
ATOM 706 C C . ALA A 1 92 ? -5.146 -13.891 -6.171 1.00 89.69 92 ALA A C 1
ATOM 708 O O . ALA A 1 92 ? -5.728 -14.964 -6.017 1.00 89.69 92 ALA A O 1
ATOM 709 N N . ARG A 1 93 ? -5.762 -12.720 -5.966 1.00 89.81 93 ARG A N 1
ATOM 710 C CA . ARG A 1 93 ? -7.186 -12.560 -5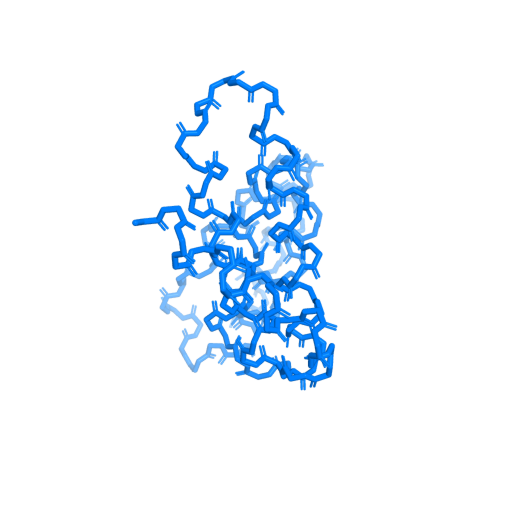.635 1.00 89.81 93 ARG A CA 1
ATOM 711 C C . ARG A 1 93 ? -8.057 -12.196 -6.831 1.00 89.81 93 ARG A C 1
ATOM 713 O O . ARG A 1 93 ? -9.281 -12.191 -6.694 1.00 89.81 93 ARG A O 1
ATOM 720 N N . GLN A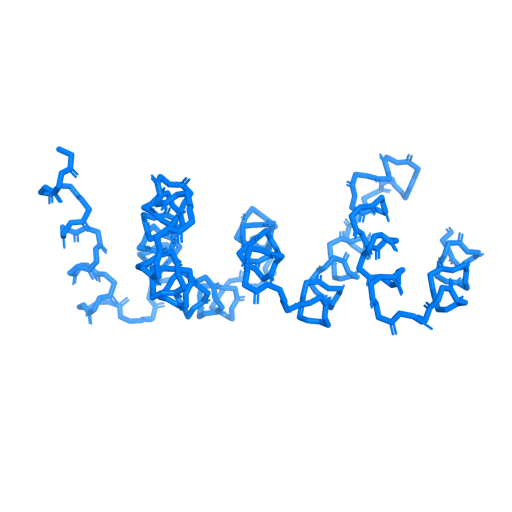 1 94 ? -7.466 -11.868 -7.979 1.00 84.50 94 GLN A N 1
ATOM 721 C CA . GLN A 1 94 ? -8.236 -11.524 -9.168 1.00 84.50 94 GLN A CA 1
ATOM 722 C C . GLN A 1 94 ? -9.049 -12.733 -9.623 1.00 84.50 94 GLN A C 1
ATOM 724 O O . GLN A 1 94 ? -8.550 -13.850 -9.715 1.00 84.50 94 GLN A O 1
ATOM 729 N N . THR A 1 95 ? -10.336 -12.503 -9.884 1.00 80.50 95 THR A N 1
ATOM 730 C CA . THR A 1 95 ? -11.231 -13.557 -10.381 1.00 80.50 95 THR A CA 1
ATOM 731 C C . THR A 1 95 ? -10.941 -13.877 -11.845 1.00 80.50 95 THR A C 1
ATOM 733 O O . THR A 1 95 ? -11.076 -15.026 -12.256 1.00 80.50 95 THR A O 1
ATOM 736 N N . ASP A 1 96 ? -10.523 -12.867 -12.610 1.00 79.94 96 ASP A N 1
ATOM 737 C CA . ASP A 1 96 ? -10.025 -13.015 -13.971 1.00 79.94 96 ASP A CA 1
ATOM 738 C C . ASP A 1 96 ? -8.557 -12.557 -14.029 1.00 79.94 96 ASP A C 1
ATOM 740 O O . ASP A 1 96 ? -8.290 -11.352 -14.015 1.00 79.94 96 ASP A O 1
ATOM 744 N N . PRO A 1 97 ? -7.590 -13.489 -14.099 1.00 65.38 97 PRO A N 1
ATOM 745 C CA . PRO A 1 97 ? -6.177 -13.154 -14.277 1.00 65.38 97 PRO A CA 1
ATOM 746 C C . PRO A 1 97 ? -5.914 -12.313 -15.538 1.00 65.38 97 PRO A C 1
ATOM 748 O O . PRO A 1 97 ? -4.954 -11.540 -15.580 1.00 65.38 97 PRO A O 1
ATOM 751 N N . ALA A 1 98 ? -6.785 -12.400 -16.552 1.00 66.94 98 ALA A N 1
ATOM 752 C CA . ALA A 1 98 ? -6.664 -11.635 -17.789 1.00 66.94 98 ALA A CA 1
ATOM 753 C C . ALA A 1 98 ? -7.066 -10.156 -17.642 1.00 66.94 98 ALA A C 1
ATOM 755 O O . ALA A 1 98 ? -6.680 -9.351 -18.493 1.00 66.94 98 ALA A O 1
ATOM 756 N N . GLU A 1 99 ? -7.771 -9.756 -16.570 1.00 71.44 99 GLU A N 1
ATOM 757 C CA . GLU A 1 99 ? -8.015 -8.329 -16.291 1.00 71.44 99 GLU A CA 1
ATOM 758 C C . GLU A 1 99 ? -6.700 -7.572 -16.092 1.00 71.44 99 GLU A C 1
ATOM 760 O O . GLU A 1 99 ? -6.622 -6.375 -16.376 1.00 71.44 99 GLU A O 1
ATOM 765 N N . GLY A 1 100 ? -5.665 -8.250 -15.582 1.00 76.06 100 GLY A N 1
ATOM 766 C CA . GLY A 1 100 ? -4.290 -7.759 -15.544 1.00 76.06 100 GLY A CA 1
ATOM 767 C C . GLY A 1 100 ? -4.072 -6.430 -14.815 1.00 76.06 100 GLY A C 1
ATOM 768 O O . GLY A 1 100 ? -2.988 -5.851 -14.915 1.00 76.06 100 GLY A O 1
ATOM 769 N N . ARG A 1 101 ? -5.068 -5.939 -14.061 1.00 86.44 101 ARG A N 1
ATOM 770 C CA . ARG A 1 101 ? -5.055 -4.614 -13.415 1.00 86.44 101 ARG A CA 1
ATOM 771 C C . ARG A 1 101 ? -3.795 -4.375 -12.579 1.00 86.44 101 ARG A C 1
ATOM 773 O O . ARG A 1 101 ? -3.248 -3.275 -12.605 1.00 86.44 101 ARG A O 1
ATOM 780 N N . TYR A 1 102 ? -3.326 -5.398 -11.866 1.00 90.94 102 TYR A N 1
ATOM 781 C CA . TYR A 1 102 ? -2.141 -5.317 -11.005 1.00 90.94 102 TYR A CA 1
ATOM 782 C C . TYR A 1 102 ? -0.886 -5.934 -11.625 1.00 90.94 102 TYR A C 1
ATOM 784 O O . TYR A 1 102 ? 0.212 -5.716 -11.116 1.00 90.94 102 TYR A O 1
ATOM 792 N N . LEU A 1 103 ? -1.026 -6.640 -12.750 1.00 87.75 103 LEU A N 1
ATOM 793 C CA . LEU A 1 103 ? 0.091 -7.267 -13.448 1.00 87.75 103 LEU A CA 1
ATOM 794 C C . LEU A 1 103 ? 1.088 -6.220 -13.959 1.00 87.75 103 LEU A C 1
ATOM 796 O O . LEU A 1 103 ? 2.296 -6.350 -13.744 1.00 87.75 103 LEU A O 1
ATOM 800 N N . VAL A 1 104 ? 0.595 -5.147 -14.587 1.00 87.75 104 VAL A N 1
ATOM 801 C CA . VAL A 1 104 ? 1.461 -4.073 -15.102 1.00 87.75 104 VAL A CA 1
ATOM 802 C C . VAL A 1 104 ? 2.237 -3.382 -13.965 1.00 87.75 104 VAL A C 1
ATOM 804 O O . VAL A 1 104 ? 3.468 -3.351 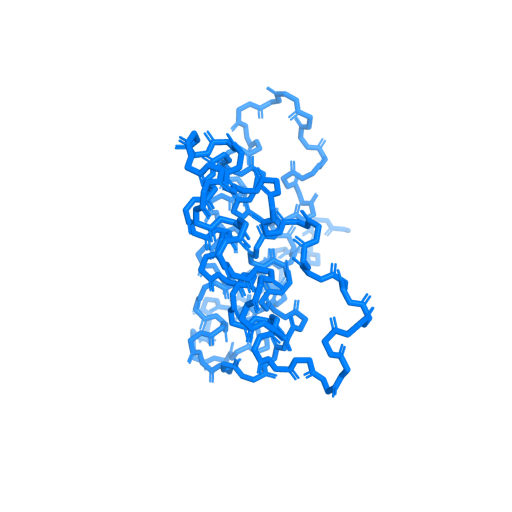-14.048 1.00 87.75 104 VAL A O 1
ATOM 807 N N . PRO A 1 105 ? 1.599 -2.902 -12.875 1.00 92.00 105 PRO A N 1
ATOM 808 C CA . PRO A 1 105 ? 2.321 -2.375 -11.715 1.00 92.00 105 PRO A CA 1
ATOM 809 C C . PRO A 1 105 ? 3.333 -3.356 -11.104 1.00 92.00 105 PRO A C 1
ATOM 811 O O . PRO A 1 105 ? 4.455 -2.956 -10.783 1.00 92.00 105 PRO A O 1
ATOM 814 N N . LEU A 1 106 ? 2.980 -4.640 -10.982 1.00 91.69 106 LEU A N 1
ATOM 815 C CA . LEU A 1 106 ? 3.879 -5.674 -10.465 1.00 91.69 106 LEU A CA 1
ATOM 816 C C . LEU A 1 106 ? 5.120 -5.840 -11.352 1.00 91.69 106 LEU A C 1
ATOM 818 O O . LEU A 1 106 ? 6.249 -5.848 -10.861 1.00 91.69 106 LEU A O 1
ATOM 822 N N . HIS A 1 107 ? 4.927 -5.886 -12.671 1.00 87.00 107 HIS A N 1
ATOM 823 C CA . HIS A 1 107 ? 6.025 -5.945 -13.632 1.00 87.00 107 HIS A CA 1
ATOM 824 C C . HIS A 1 107 ? 6.972 -4.752 -13.496 1.00 87.00 107 HIS A C 1
ATOM 826 O O . HIS A 1 107 ? 8.192 -4.925 -13.491 1.00 87.00 107 HIS A O 1
ATOM 832 N N . THR A 1 108 ? 6.427 -3.542 -13.343 1.00 89.06 108 THR A N 1
ATOM 833 C CA . THR A 1 108 ? 7.232 -2.336 -13.112 1.00 89.06 108 THR A CA 1
ATOM 834 C C . THR A 1 108 ? 8.071 -2.455 -11.839 1.00 89.06 108 THR A C 1
ATOM 836 O O . THR A 1 108 ? 9.249 -2.091 -11.860 1.00 89.06 108 THR A O 1
ATOM 839 N N . CYS A 1 109 ? 7.522 -3.025 -10.760 1.00 91.88 109 CYS A N 1
ATOM 840 C CA . CYS A 1 109 ? 8.290 -3.279 -9.540 1.00 91.88 109 CYS A CA 1
ATOM 841 C C . CYS A 1 109 ? 9.491 -4.191 -9.823 1.00 91.88 109 CYS A C 1
ATOM 843 O O . CYS A 1 109 ? 10.619 -3.851 -9.470 1.00 91.88 109 CYS A O 1
ATOM 845 N N . TYR A 1 110 ? 9.287 -5.311 -10.515 1.00 90.31 110 TYR A N 1
ATOM 846 C CA . TYR A 1 110 ? 10.368 -6.244 -10.843 1.00 90.31 110 TYR A CA 1
ATOM 847 C C . TYR A 1 110 ? 11.445 -5.643 -11.755 1.00 90.31 110 TYR A C 1
ATOM 849 O O . TYR A 1 110 ? 12.638 -5.888 -11.552 1.00 90.31 110 TYR A O 1
ATOM 857 N N . GLN A 1 111 ? 11.060 -4.787 -12.706 1.00 87.31 111 GLN A N 1
ATOM 858 C CA . GLN A 1 111 ? 12.024 -4.031 -13.508 1.00 87.31 111 GLN A CA 1
ATOM 859 C C . GLN A 1 111 ? 12.907 -3.125 -12.636 1.00 87.31 111 GLN A C 1
ATOM 861 O O . GLN A 1 111 ? 14.126 -3.099 -12.819 1.00 87.31 111 GLN A O 1
ATOM 866 N N . TRP A 1 112 ? 12.325 -2.414 -11.662 1.00 87.75 112 TRP A N 1
ATOM 867 C CA . TRP A 1 112 ? 13.079 -1.555 -10.735 1.00 87.75 112 TRP A CA 1
ATOM 868 C C . TRP A 1 112 ? 14.043 -2.354 -9.862 1.00 87.75 112 TRP A C 1
ATOM 870 O O . TRP A 1 112 ? 15.163 -1.913 -9.605 1.00 87.75 112 TRP A O 1
ATOM 880 N N . LEU A 1 113 ? 13.629 -3.555 -9.460 1.00 87.75 113 LEU A N 1
ATOM 881 C CA . LEU A 1 113 ? 14.447 -4.487 -8.689 1.00 87.75 113 LEU A CA 1
ATOM 882 C C . LEU A 1 113 ? 15.590 -5.117 -9.493 1.00 87.75 113 LEU A C 1
ATOM 884 O O . LEU A 1 113 ? 16.414 -5.821 -8.914 1.00 87.75 113 LEU A O 1
ATOM 888 N N . ARG A 1 114 ? 15.667 -4.855 -10.807 1.00 83.06 114 ARG A N 1
ATOM 889 C CA . ARG A 1 114 ? 16.563 -5.549 -11.746 1.00 83.06 114 ARG A CA 1
ATOM 890 C C . ARG A 1 114 ? 16.403 -7.070 -11.688 1.00 83.06 114 ARG A C 1
ATOM 892 O O . ARG A 1 114 ? 17.341 -7.801 -11.999 1.00 83.06 114 ARG A O 1
ATOM 899 N N . ASP A 1 115 ? 15.199 -7.521 -11.354 1.00 75.00 115 ASP A N 1
ATOM 900 C CA . ASP A 1 115 ? 14.794 -8.922 -11.353 1.00 75.00 115 ASP A CA 1
ATOM 901 C C . ASP A 1 115 ? 13.653 -9.133 -12.365 1.00 75.00 115 ASP A C 1
ATOM 903 O O . ASP A 1 115 ? 12.529 -9.473 -11.998 1.00 75.00 115 ASP A O 1
ATOM 907 N N . PRO A 1 116 ? 13.886 -8.859 -13.665 1.00 65.25 116 PRO A N 1
ATOM 908 C CA . PRO A 1 116 ? 12.831 -8.946 -14.669 1.00 65.25 116 PRO A CA 1
ATOM 909 C C . PRO A 1 116 ? 12.352 -10.388 -14.894 1.00 65.25 116 PRO A C 1
ATOM 911 O O . PRO A 1 116 ? 11.233 -10.583 -15.365 1.00 65.25 116 PRO A O 1
ATOM 914 N N . TRP A 1 117 ? 13.179 -11.384 -14.558 1.00 68.06 117 TRP A N 1
ATOM 915 C CA . TRP A 1 117 ? 12.879 -12.801 -14.757 1.00 68.06 117 TRP A CA 1
ATOM 916 C C . TRP A 1 117 ? 11.794 -13.289 -13.805 1.00 68.06 117 TRP A C 1
ATOM 918 O O . TRP A 1 117 ? 10.850 -13.911 -14.275 1.00 68.06 117 TRP A O 1
ATOM 928 N N . ARG A 1 118 ? 11.821 -12.877 -12.528 1.00 69.69 118 ARG A N 1
ATOM 929 C CA . ARG A 1 118 ? 10.724 -13.157 -11.589 1.00 69.69 118 ARG A CA 1
ATOM 930 C C . ARG A 1 118 ? 9.375 -12.631 -12.086 1.00 69.69 118 ARG A C 1
ATOM 932 O O . ARG A 1 118 ? 8.350 -13.273 -11.895 1.00 69.69 118 ARG A O 1
ATOM 939 N N . GLY A 1 119 ? 9.377 -11.481 -12.762 1.00 60.59 119 GLY A N 1
ATOM 940 C CA . GLY A 1 119 ? 8.176 -10.964 -13.411 1.00 60.59 119 GLY A CA 1
ATOM 941 C C . GLY A 1 119 ? 7.685 -11.856 -14.540 1.00 60.59 119 GLY A C 1
ATOM 942 O O . GLY A 1 119 ? 6.499 -12.152 -14.595 1.00 60.59 119 GLY A O 1
ATOM 943 N N . ILE A 1 120 ? 8.586 -12.282 -15.426 1.00 64.19 120 ILE A N 1
ATOM 944 C CA . ILE A 1 120 ? 8.256 -13.167 -16.551 1.00 64.19 120 ILE A CA 1
ATOM 945 C C . ILE A 1 120 ? 7.716 -14.512 -16.053 1.00 64.19 120 ILE A C 1
ATOM 947 O O . ILE A 1 120 ? 6.683 -14.946 -16.556 1.00 64.19 120 ILE A O 1
ATOM 951 N N . ASP A 1 121 ? 8.368 -15.127 -15.067 1.00 72.38 121 ASP A N 1
ATOM 952 C CA . ASP A 1 121 ? 7.952 -16.412 -14.495 1.00 72.38 121 ASP A CA 1
ATOM 953 C C . ASP A 1 121 ? 6.541 -16.302 -13.900 1.00 72.38 121 ASP A C 1
ATOM 955 O O . ASP A 1 121 ? 5.663 -17.095 -14.228 1.00 72.38 121 ASP A O 1
ATOM 959 N N . PHE A 1 122 ? 6.270 -15.236 -13.139 1.00 67.94 122 PHE A N 1
ATOM 960 C CA . PHE A 1 122 ? 4.943 -14.986 -12.580 1.00 67.94 122 PHE A CA 1
ATOM 961 C C . PHE A 1 122 ? 3.855 -14.856 -13.659 1.00 67.94 122 PHE A C 1
ATOM 963 O O . PHE A 1 122 ? 2.776 -15.416 -13.500 1.00 67.94 122 PHE A O 1
ATOM 970 N N . TYR A 1 123 ? 4.123 -14.161 -14.773 1.00 65.69 123 TYR A N 1
ATOM 971 C CA . TYR A 1 123 ? 3.178 -14.070 -15.897 1.00 65.69 123 TYR A CA 1
ATOM 972 C C . TYR A 1 123 ? 2.926 -15.407 -16.599 1.00 65.69 123 TYR A C 1
ATOM 974 O O . TYR A 1 123 ? 1.866 -15.578 -17.191 1.00 65.69 123 TYR A O 1
ATOM 982 N N . GLN A 1 124 ? 3.903 -16.314 -16.601 1.00 67.88 124 GLN A N 1
ATOM 983 C CA . GLN A 1 124 ? 3.767 -17.638 -17.215 1.00 67.88 124 GLN A CA 1
ATOM 984 C C . GLN A 1 124 ? 2.980 -18.619 -16.336 1.00 67.88 124 GLN A C 1
ATOM 986 O O . GLN A 1 124 ? 2.475 -19.613 -16.854 1.00 67.88 124 GLN A O 1
ATOM 991 N N . GLU A 1 125 ? 2.906 -18.361 -15.028 1.00 66.75 125 GLU A N 1
ATOM 992 C CA . GLU A 1 125 ? 2.217 -19.198 -14.038 1.00 66.75 125 GLU A CA 1
ATOM 993 C C . GLU A 1 125 ? 0.737 -18.829 -13.818 1.00 66.75 125 GLU A C 1
ATOM 995 O O . GLU A 1 125 ? 0.022 -19.601 -13.174 1.00 66.75 125 GLU A O 1
ATOM 1000 N N . GLN A 1 126 ? 0.283 -17.678 -14.331 1.00 55.47 126 GLN A N 1
ATOM 1001 C CA . GLN A 1 126 ? -1.138 -17.285 -14.363 1.00 55.47 126 GLN A CA 1
ATOM 1002 C C . GLN A 1 126 ? -1.891 -17.992 -15.496 1.00 55.47 126 GLN A C 1
ATOM 1004 O O . GLN A 1 126 ? -3.074 -18.338 -15.276 1.00 55.47 126 GLN A O 1
#

Sequence (126 aa):
MAEVIDELISEAERNPTDAKARKQAGMAYLFLARQMEDNPARIVFGTMADFHLDVAAHLNPYDDATLESLAETSILLMAPHKAATVYETLVARQTDPAEGRYLVPLHTCYQWLRDPWRGIDFYQEQ

Foldseek 3Di:
DVVVLVVLLVQCVVVVLDLVSLLSNLVSLCVVLVVQVPPPVVLVSLVSSLVSLVSSCVSPVPPLVSLVSNLVSCVSNVNLVSNLVSLVVVCVPDPDNVVCPSLVVNCVSCVSVVNNVVSVVVVVVD

Radius of gyration: 15.47 Å; chains: 1; bounding box: 28×40×38 Å

pLDDT: mean 89.77, std 10.28, range [55.47, 98.56]

Secondary structure (DSSP, 8-state):
-HHHHHHHHHHHHH-TT-HHHHHHHHHHHHHHHHHTTT-THHHHHHHHHHHHHHHHHHH-TT-HHHHHHHHHHHHHTT-HHHHHHHHHHHHTT-S-GGG-TTHHHHHHHHHHTT-HHHHHHHHHH-